Protein AF-A0A8J4EEI5-F1 (afdb_monomer_lite)

Radius of gyration: 14.38 Å; chains: 1; bounding box: 31×18×36 Å

InterPro domains:
  IPR005180 Domain of unknown function DUF302 [PF03625] (24-90)
  IPR005180 Domain of unknown function DUF302 [cd14797] (25-92)
  IPR035923 TT1751-like domain superfamily [G3DSA:3.30.310.70] (13-91)
  IPR035923 TT1751-like domain superfamily [SSF103247] (24-90)

Secondary structure (DSSP, 8-state):
-EEEEEE-S---S-B------S-HHHHHHHHHH-SGGGGG-S--EEEEE-STTEEEEEE--HHHHHHTTT-GGGHHHHHHHHHHHHHHHHTT--

pLDDT: mean 74.18, std 11.74, range [43.5, 87.12]

Foldseek 3Di:
DDKDKFFAPDQDAWDFDADQPPPVVLVVVLCVQPVVCVVVPDFTWTWGDDDVRMIMIDTDQLVVSVVVPPRCVCVVSSVVVNVSVVVVRVVRND

Organism: NCBI:txid65505

Structure (mmCIF, N/CA/C/O backbone):
data_AF-A0A8J4EEI5-F1
#
_entry.id   AF-A0A8J4EEI5-F1
#
loop_
_atom_site.group_PDB
_atom_site.id
_atom_site.type_symbol
_atom_site.label_atom_id
_atom_site.label_alt_id
_atom_site.label_comp_id
_atom_site.label_asym_id
_atom_site.label_entity_id
_atom_site.label_seq_id
_atom_site.pdbx_PDB_ins_code
_atom_site.Cartn_x
_atom_site.Cartn_y
_atom_site.Cartn_z
_atom_site.occupancy
_atom_site.B_iso_or_equiv
_atom_site.auth_seq_id
_atom_site.auth_comp_id
_atom_site.auth_asym_id
_atom_site.auth_atom_id
_atom_site.pdbx_PDB_model_num
ATOM 1 N N . MET A 1 1 ? 5.147 -6.982 0.902 1.00 60.53 1 MET A N 1
ATOM 2 C CA . MET A 1 1 ? 5.931 -6.011 0.096 1.00 60.53 1 MET A CA 1
ATOM 3 C C . MET A 1 1 ? 5.593 -6.248 -1.370 1.00 60.53 1 MET A C 1
ATOM 5 O O . MET A 1 1 ? 5.706 -7.389 -1.797 1.00 60.53 1 MET A O 1
ATOM 9 N N . ASN A 1 2 ? 5.135 -5.236 -2.114 1.00 70.62 2 ASN A N 1
ATOM 10 C CA . ASN A 1 2 ? 4.698 -5.389 -3.514 1.00 70.62 2 ASN A CA 1
ATOM 11 C C . ASN A 1 2 ? 5.732 -4.762 -4.466 1.00 70.62 2 ASN A C 1
ATOM 13 O O . ASN A 1 2 ? 6.269 -3.702 -4.145 1.00 70.62 2 ASN A O 1
ATOM 17 N N . SER A 1 3 ? 6.064 -5.399 -5.596 1.00 73.56 3 SER A N 1
ATOM 18 C CA . SER A 1 3 ? 7.117 -4.924 -6.519 1.00 73.56 3 SER A CA 1
ATOM 19 C C . SER A 1 3 ? 6.765 -5.172 -7.991 1.00 73.56 3 SER A C 1
ATOM 21 O O . SER A 1 3 ? 6.199 -6.214 -8.309 1.00 73.56 3 SER A O 1
ATOM 23 N N . VAL A 1 4 ? 7.097 -4.223 -8.872 1.00 77.69 4 VAL A N 1
ATOM 24 C CA . VAL A 1 4 ? 6.889 -4.306 -10.330 1.00 77.69 4 VAL A CA 1
ATOM 25 C C . VAL A 1 4 ? 8.019 -3.586 -11.076 1.00 77.69 4 VAL A C 1
ATOM 27 O O . VAL A 1 4 ? 8.523 -2.576 -10.588 1.00 77.69 4 VAL A O 1
ATOM 30 N N . ALA A 1 5 ? 8.426 -4.102 -12.236 1.00 76.31 5 ALA A N 1
ATOM 31 C CA . ALA A 1 5 ? 9.368 -3.433 -13.135 1.00 76.31 5 ALA A CA 1
ATOM 32 C C . ALA A 1 5 ? 8.609 -2.540 -14.135 1.00 76.31 5 ALA A C 1
ATOM 34 O O . ALA A 1 5 ? 7.560 -2.946 -14.632 1.00 76.31 5 ALA A O 1
ATOM 35 N N . HIS A 1 6 ? 9.122 -1.341 -14.417 1.00 74.81 6 HIS A N 1
ATOM 36 C CA . HIS A 1 6 ? 8.516 -0.349 -15.314 1.00 74.81 6 HIS A CA 1
ATOM 37 C C . HIS A 1 6 ? 9.603 0.366 -16.155 1.00 74.81 6 HIS A C 1
ATOM 39 O O . HIS A 1 6 ? 10.671 0.656 -15.610 1.00 74.81 6 HIS A O 1
ATOM 45 N N . PRO A 1 7 ? 9.358 0.703 -17.440 1.00 71.50 7 PRO A N 1
ATOM 46 C CA . PRO A 1 7 ? 10.304 1.451 -18.286 1.00 71.50 7 PRO A CA 1
ATOM 47 C C . PRO A 1 7 ? 10.617 2.861 -17.754 1.00 71.50 7 PRO A C 1
ATOM 49 O O . PRO A 1 7 ? 9.723 3.548 -17.268 1.00 71.50 7 PRO A O 1
ATOM 52 N N . CYS A 1 8 ? 11.856 3.341 -17.822 1.00 68.50 8 CYS A N 1
ATOM 53 C CA . CYS A 1 8 ? 12.240 4.568 -17.117 1.00 68.50 8 CYS A CA 1
ATOM 54 C C . CYS A 1 8 ? 13.341 5.353 -17.842 1.00 68.50 8 CYS A C 1
ATOM 56 O O . CYS A 1 8 ? 14.502 4.970 -17.784 1.00 68.50 8 CYS A O 1
ATOM 58 N N . ASP A 1 9 ? 13.003 6.505 -18.431 1.00 61.34 9 ASP A N 1
ATOM 59 C CA . ASP A 1 9 ? 13.968 7.376 -19.138 1.00 61.34 9 ASP A CA 1
ATOM 60 C C . ASP A 1 9 ? 14.930 8.143 -18.201 1.00 61.34 9 ASP A C 1
ATOM 62 O O . ASP A 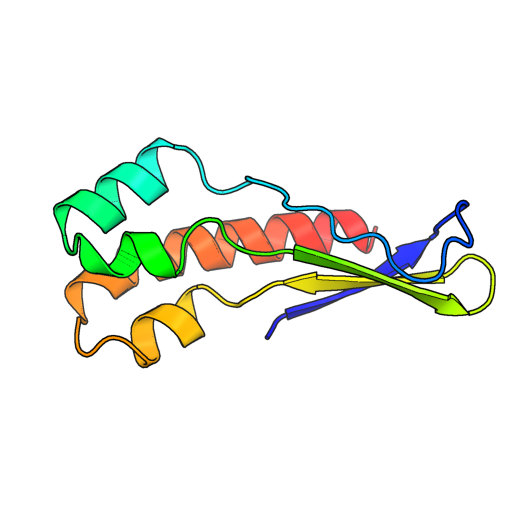1 9 ? 15.815 8.866 -18.662 1.00 61.34 9 ASP A O 1
ATOM 66 N N . ARG A 1 10 ? 14.762 8.051 -16.871 1.00 56.19 10 ARG A N 1
ATOM 67 C CA . ARG A 1 10 ? 15.611 8.760 -15.895 1.00 56.19 10 ARG A CA 1
ATOM 68 C C . ARG A 1 10 ? 16.487 7.794 -15.109 1.00 56.19 10 ARG A C 1
ATOM 70 O O . ARG A 1 10 ? 16.063 7.228 -14.106 1.00 56.19 10 ARG A O 1
ATOM 77 N N . ALA A 1 11 ? 17.744 7.707 -15.524 1.00 46.44 11 ALA A N 1
ATOM 78 C CA . ALA A 1 11 ? 18.829 7.002 -14.847 1.00 46.44 11 ALA A CA 1
ATOM 79 C C . ALA A 1 11 ? 19.339 7.724 -13.575 1.00 46.44 11 ALA A C 1
ATOM 81 O O . ALA A 1 11 ? 20.546 7.786 -13.343 1.00 46.44 11 ALA A O 1
ATOM 82 N N . GLU A 1 12 ? 18.459 8.297 -12.744 1.00 52.16 12 GLU A N 1
ATOM 83 C CA . GLU A 1 12 ? 18.887 8.776 -11.424 1.00 52.16 12 GLU A CA 1
ATOM 84 C C . GLU A 1 12 ? 18.829 7.618 -10.416 1.00 52.16 12 GLU A C 1
ATOM 86 O O . GLU A 1 12 ? 17.803 6.939 -10.315 1.00 52.16 12 GLU A O 1
ATOM 91 N N . PRO A 1 13 ? 19.913 7.356 -9.663 1.00 52.00 13 PRO A N 1
ATOM 92 C CA . PRO A 1 13 ? 20.100 6.086 -8.960 1.00 52.00 13 PRO A CA 1
ATOM 93 C C . PRO A 1 13 ? 19.074 5.834 -7.843 1.00 52.00 13 PRO A C 1
ATOM 95 O O . PRO A 1 13 ? 18.854 4.681 -7.477 1.00 52.00 13 PRO A O 1
ATOM 98 N N . PHE A 1 14 ? 18.396 6.875 -7.339 1.00 49.81 14 PHE A N 1
ATOM 99 C CA . PHE A 1 14 ? 17.340 6.755 -6.331 1.00 49.81 14 PHE A CA 1
ATOM 100 C C . PHE A 1 14 ? 16.292 7.863 -6.505 1.00 49.81 14 PHE A C 1
ATOM 102 O O . PHE A 1 14 ? 16.582 9.030 -6.261 1.00 49.81 14 PHE A O 1
ATOM 109 N N . SER A 1 15 ? 15.060 7.510 -6.879 1.00 46.97 15 SER A N 1
ATOM 110 C CA . SER A 1 15 ? 13.920 8.436 -6.912 1.00 46.97 15 SER A CA 1
ATOM 111 C C . SER A 1 15 ? 12.837 7.952 -5.946 1.00 46.97 15 SER A C 1
ATOM 113 O O . SER A 1 15 ? 11.967 7.152 -6.285 1.00 46.97 15 SER A O 1
ATOM 115 N N . VAL A 1 16 ? 12.865 8.428 -4.699 1.00 43.50 16 VAL A N 1
ATOM 116 C CA . VAL A 1 16 ? 11.781 8.142 -3.747 1.00 43.50 16 VAL A CA 1
ATOM 117 C C . VAL A 1 16 ? 10.585 9.022 -4.102 1.00 43.50 16 VAL A C 1
ATOM 119 O O . VAL A 1 16 ? 10.595 10.226 -3.862 1.00 43.50 16 VAL A O 1
ATOM 122 N N . ALA A 1 17 ? 9.552 8.420 -4.686 1.00 47.97 17 ALA A N 1
ATOM 123 C CA . ALA A 1 17 ? 8.298 9.093 -4.983 1.00 47.97 17 ALA A CA 1
ATOM 124 C C . ALA A 1 17 ? 7.231 8.640 -3.984 1.00 47.97 17 ALA A C 1
ATOM 126 O O . ALA A 1 17 ? 6.689 7.543 -4.095 1.00 47.97 17 ALA A O 1
ATOM 127 N N . VAL A 1 18 ? 6.886 9.498 -3.025 1.00 44.81 18 VAL A N 1
ATOM 128 C CA . VAL A 1 18 ? 5.718 9.269 -2.169 1.00 44.81 18 VAL A CA 1
ATOM 129 C C . VAL A 1 18 ? 4.468 9.523 -3.007 1.00 44.81 18 VAL A C 1
ATOM 131 O O . VAL A 1 18 ? 4.051 10.662 -3.209 1.00 44.81 18 VAL A O 1
ATOM 134 N N . VAL A 1 19 ? 3.892 8.454 -3.553 1.00 48.53 19 VAL A N 1
ATOM 135 C CA . VAL A 1 19 ? 2.639 8.537 -4.301 1.00 48.53 19 VAL A CA 1
ATOM 136 C C . VAL A 1 19 ? 1.501 8.377 -3.310 1.00 48.53 19 VAL A C 1
ATOM 138 O O . VAL A 1 19 ? 1.148 7.261 -2.929 1.00 48.53 19 VAL A O 1
ATOM 141 N N . ASP A 1 20 ? 0.891 9.490 -2.912 1.00 48.84 20 ASP A N 1
ATOM 142 C CA . ASP A 1 20 ? -0.322 9.443 -2.105 1.00 48.84 20 ASP A CA 1
ATOM 143 C C . ASP A 1 20 ? -1.511 9.018 -2.985 1.00 48.84 20 ASP A C 1
ATOM 145 O O . ASP A 1 20 ? -2.309 9.817 -3.474 1.00 48.84 20 ASP A O 1
ATOM 149 N N . ARG A 1 21 ? -1.582 7.718 -3.294 1.00 51.06 21 ARG A N 1
ATOM 150 C CA . ARG A 1 21 ? -2.750 7.102 -3.946 1.00 51.06 21 ARG A CA 1
ATOM 151 C C . ARG A 1 21 ? -3.732 6.512 -2.941 1.00 51.06 21 ARG A C 1
ATOM 153 O O . ARG A 1 21 ? -4.716 5.879 -3.340 1.00 51.06 21 ARG A O 1
ATOM 160 N N . VAL A 1 22 ? -3.518 6.755 -1.650 1.00 53.31 22 VAL A N 1
ATOM 161 C CA . VAL A 1 22 ? -4.545 6.545 -0.639 1.00 53.31 22 VAL A CA 1
ATOM 162 C C 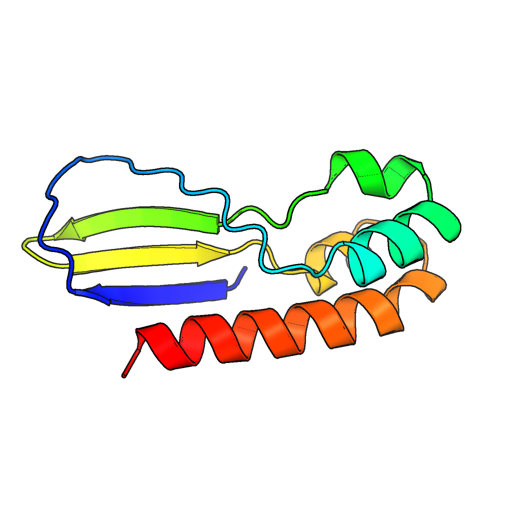. VAL A 1 22 ? -5.409 7.800 -0.640 1.00 53.31 22 VAL A C 1
ATOM 164 O O . VAL A 1 22 ? -4.954 8.897 -0.355 1.00 53.31 22 VAL A O 1
ATOM 167 N N . ARG A 1 23 ? -6.689 7.670 -1.007 1.00 61.44 23 ARG A N 1
ATOM 168 C CA . ARG A 1 23 ? -7.631 8.795 -0.874 1.00 61.44 23 ARG A CA 1
ATOM 169 C C . ARG A 1 23 ? -7.547 9.315 0.559 1.00 61.44 23 ARG A C 1
ATOM 171 O O . ARG A 1 23 ? -7.638 8.505 1.477 1.00 61.44 23 ARG A O 1
ATOM 178 N N . ALA A 1 24 ? -7.516 10.633 0.747 1.00 69.00 24 ALA A N 1
ATOM 179 C CA . ALA A 1 24 ? -7.599 11.266 2.067 1.00 69.00 24 ALA A CA 1
ATOM 180 C C . ALA A 1 24 ? -8.706 10.657 2.959 1.00 69.00 24 ALA A C 1
ATOM 182 O O . ALA A 1 24 ? -8.535 10.526 4.164 1.00 69.00 24 ALA A O 1
ATOM 183 N N . ALA A 1 25 ? -9.806 10.183 2.359 1.00 73.81 25 ALA A N 1
ATOM 184 C CA . ALA A 1 25 ? -10.877 9.459 3.046 1.00 73.81 25 ALA A CA 1
ATOM 185 C C . ALA A 1 25 ? -10.443 8.135 3.718 1.00 73.81 25 ALA A C 1
ATOM 187 O O . ALA A 1 25 ? -10.945 7.808 4.788 1.00 73.81 25 ALA A O 1
ATOM 188 N N . LEU A 1 26 ? -9.533 7.361 3.117 1.00 75.81 26 LEU A N 1
ATOM 189 C CA . LEU A 1 26 ? -9.003 6.122 3.703 1.00 75.81 26 LEU A CA 1
ATOM 190 C C . LEU A 1 26 ? -8.038 6.418 4.853 1.00 75.81 26 LEU A C 1
ATOM 192 O O . LEU A 1 26 ? -8.166 5.810 5.911 1.00 75.81 26 LEU A O 1
ATOM 196 N N . ALA A 1 27 ? -7.142 7.393 4.674 1.00 79.06 27 ALA A N 1
ATOM 197 C CA . ALA A 1 27 ? -6.263 7.873 5.739 1.00 79.06 27 ALA A CA 1
ATOM 198 C C . ALA A 1 27 ? -7.077 8.409 6.929 1.00 79.06 27 ALA A C 1
ATOM 200 O O . ALA A 1 27 ? -6.836 8.032 8.070 1.00 79.06 27 ALA A O 1
ATOM 201 N N . HIS A 1 28 ? -8.112 9.208 6.660 1.00 81.94 28 HIS A N 1
ATOM 202 C CA . HIS A 1 28 ? -9.013 9.731 7.685 1.00 81.94 28 HIS A CA 1
ATOM 203 C C . HIS A 1 28 ? -9.767 8.621 8.434 1.00 81.94 28 HIS A C 1
ATOM 205 O O . HIS A 1 28 ? -9.864 8.659 9.660 1.00 81.94 28 HIS A O 1
ATOM 211 N N . ARG A 1 29 ? -10.261 7.598 7.721 1.00 83.62 29 ARG A N 1
ATOM 212 C CA . ARG A 1 29 ? -10.897 6.423 8.341 1.00 83.62 29 ARG A CA 1
ATOM 213 C C . ARG A 1 29 ? -9.921 5.652 9.228 1.00 83.62 29 ARG A C 1
ATOM 215 O O . ARG A 1 29 ? -10.290 5.309 10.344 1.00 83.62 29 ARG A O 1
ATOM 222 N N . ALA A 1 30 ? -8.691 5.422 8.765 1.00 83.06 30 ALA A N 1
ATOM 223 C CA . ALA A 1 30 ? -7.657 4.754 9.554 1.00 83.06 30 ALA A CA 1
ATOM 224 C C . ALA A 1 30 ? -7.329 5.545 10.831 1.00 83.06 30 ALA A C 1
ATOM 226 O O . ALA A 1 30 ? -7.388 4.984 11.917 1.00 83.06 30 ALA A O 1
ATOM 227 N N . LEU A 1 31 ? -7.104 6.858 10.710 1.00 84.94 31 LEU A N 1
ATOM 228 C CA . LEU A 1 31 ? -6.810 7.760 11.833 1.00 84.94 31 LEU A CA 1
ATOM 229 C C . LEU A 1 31 ? -7.954 7.870 12.851 1.00 84.94 31 LEU A C 1
ATOM 231 O O . LEU A 1 31 ? -7.717 8.178 14.018 1.00 84.94 31 LEU A O 1
ATOM 235 N N . THR A 1 32 ? -9.194 7.644 12.412 1.00 87.12 32 THR A N 1
ATOM 236 C CA . THR A 1 32 ? -10.371 7.614 13.295 1.00 87.12 32 THR A CA 1
ATOM 237 C C . THR A 1 32 ? -10.408 6.337 14.136 1.00 87.12 32 THR A C 1
ATOM 239 O O . THR A 1 32 ? -10.868 6.366 15.273 1.00 87.12 32 THR A O 1
ATOM 242 N N . ILE A 1 33 ? -9.921 5.223 13.585 1.00 85.56 33 ILE A N 1
ATOM 243 C CA . ILE A 1 33 ? -9.857 3.922 14.262 1.00 85.56 33 ILE A CA 1
ATOM 244 C C . ILE A 1 33 ? -8.644 3.868 15.199 1.00 85.56 33 ILE A C 1
ATOM 246 O O . ILE A 1 33 ? -8.753 3.446 16.353 1.00 85.56 33 ILE A O 1
ATOM 250 N N . ASP A 1 34 ? -7.490 4.307 14.707 1.00 82.75 34 ASP A N 1
ATOM 251 C CA . ASP A 1 34 ? -6.237 4.329 15.442 1.00 82.75 34 ASP A CA 1
ATOM 252 C C . ASP A 1 34 ? -5.410 5.548 15.028 1.00 82.75 34 ASP A C 1
ATOM 254 O O . ASP A 1 34 ? -5.038 5.695 13.867 1.00 82.75 34 ASP A O 1
ATOM 258 N N . ARG A 1 35 ? -5.105 6.435 15.977 1.00 84.06 35 ARG A N 1
ATOM 259 C CA . ARG A 1 35 ? -4.296 7.625 15.688 1.00 84.06 35 ARG A CA 1
ATOM 260 C C . ARG A 1 35 ? -2.820 7.298 15.490 1.00 84.06 35 ARG A C 1
ATOM 262 O O . ARG A 1 35 ? -2.156 8.017 14.746 1.00 84.06 35 ARG A O 1
ATOM 269 N N . GLU A 1 36 ? -2.314 6.225 16.096 1.00 82.94 36 GLU A N 1
ATOM 270 C CA . GLU A 1 36 ? -0.910 5.822 15.962 1.00 82.94 36 GLU A CA 1
ATOM 271 C C . GLU A 1 36 ? -0.606 5.293 14.555 1.00 82.94 36 GLU A C 1
ATOM 273 O O . GLU A 1 36 ? 0.525 5.420 14.083 1.00 82.94 36 GLU A O 1
ATOM 278 N N . ILE A 1 37 ? -1.627 4.832 13.814 1.00 79.56 37 ILE A N 1
ATOM 279 C CA . ILE A 1 37 ? -1.481 4.440 12.402 1.00 79.56 37 ILE A CA 1
ATOM 280 C C . ILE A 1 37 ? -0.993 5.595 11.518 1.00 79.56 37 ILE A C 1
ATOM 282 O O . ILE A 1 37 ? -0.442 5.357 10.444 1.00 79.56 37 ILE A O 1
ATOM 286 N N . GLY A 1 38 ? -1.151 6.845 11.973 1.00 78.50 38 GLY A N 1
ATOM 287 C CA . GLY A 1 38 ? -0.627 8.032 11.304 1.00 78.50 38 GLY A CA 1
ATOM 288 C C . GLY A 1 38 ? 0.888 8.006 11.107 1.00 78.50 38 GLY A C 1
ATOM 289 O O . GLY A 1 38 ? 1.369 8.598 10.150 1.00 78.50 38 GLY A O 1
ATOM 290 N N . LEU A 1 39 ? 1.628 7.271 11.94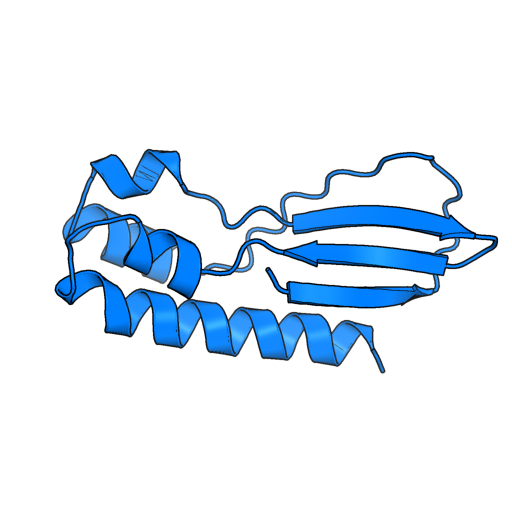4 1.00 77.81 39 LEU A N 1
ATOM 291 C CA . LEU A 1 39 ? 3.077 7.085 11.803 1.00 77.81 39 LEU A CA 1
ATOM 292 C C . LEU A 1 39 ? 3.456 6.210 10.604 1.00 77.81 39 LEU A C 1
ATOM 294 O O . LEU A 1 39 ? 4.584 6.269 10.123 1.00 77.81 39 LEU A O 1
ATOM 298 N N . LEU A 1 40 ? 2.521 5.383 10.139 1.00 76.12 40 LEU A N 1
ATOM 299 C CA . LEU A 1 40 ? 2.708 4.495 8.998 1.00 76.12 40 LEU A CA 1
ATOM 300 C C . LEU A 1 40 ? 2.120 5.092 7.705 1.00 76.12 40 LEU A C 1
ATOM 302 O O . LEU A 1 40 ? 2.221 4.486 6.641 1.00 76.12 40 LEU A O 1
ATOM 306 N N . LEU A 1 41 ? 1.507 6.277 7.778 1.00 75.19 41 LEU A N 1
ATOM 307 C CA . LEU A 1 41 ? 0.999 7.017 6.627 1.00 75.19 41 LEU A CA 1
ATOM 308 C C . LEU A 1 41 ? 2.023 8.071 6.169 1.00 75.19 41 LEU A C 1
ATOM 310 O O . LEU A 1 41 ? 2.695 8.670 7.007 1.00 75.19 41 LEU A O 1
ATOM 314 N N . PRO A 1 42 ? 2.110 8.367 4.859 1.00 75.38 42 PRO A N 1
ATOM 315 C CA . PRO A 1 42 ? 1.354 7.777 3.746 1.00 75.38 42 PRO A CA 1
ATOM 316 C C . PRO A 1 42 ? 1.879 6.390 3.323 1.00 75.38 42 PRO A C 1
ATOM 318 O O . PRO A 1 42 ? 2.935 5.942 3.765 1.00 75.38 42 PRO A O 1
ATOM 321 N N . CYS A 1 43 ? 1.155 5.695 2.434 1.00 72.38 43 CYS A N 1
ATOM 322 C CA . CYS A 1 43 ? 1.677 4.473 1.812 1.00 72.38 43 CYS A CA 1
ATOM 323 C C . CYS A 1 43 ? 2.922 4.802 0.979 1.00 72.38 43 CYS A C 1
ATOM 325 O O . CYS A 1 43 ? 2.822 5.355 -0.116 1.00 72.38 43 CYS A O 1
ATOM 327 N N . ASN A 1 44 ? 4.092 4.439 1.498 1.00 75.94 44 ASN A N 1
ATOM 328 C CA . ASN A 1 44 ? 5.362 4.712 0.841 1.00 75.94 44 ASN A CA 1
ATOM 329 C C . ASN A 1 44 ? 5.525 3.869 -0.432 1.00 75.94 44 ASN A C 1
ATOM 331 O O . ASN A 1 44 ? 5.336 2.647 -0.422 1.00 75.94 44 ASN A O 1
ATOM 335 N N . VAL A 1 45 ? 5.920 4.540 -1.516 1.00 76.56 45 VAL A N 1
ATOM 336 C CA . VAL A 1 45 ? 6.330 3.935 -2.785 1.00 76.56 45 VAL A CA 1
ATOM 337 C C . VAL A 1 45 ? 7.771 4.364 -3.059 1.00 76.56 45 VAL A C 1
ATOM 339 O O . VAL A 1 45 ? 8.158 5.504 -2.820 1.00 76.56 45 VAL A O 1
ATOM 342 N N . VAL A 1 46 ? 8.594 3.431 -3.514 1.00 80.12 46 VAL A N 1
ATOM 343 C CA . VAL A 1 46 ? 10.004 3.645 -3.837 1.00 80.12 46 VAL A CA 1
ATOM 344 C C . VAL A 1 46 ? 10.206 3.262 -5.290 1.00 80.12 46 VAL A C 1
ATOM 346 O O . VAL A 1 46 ? 9.806 2.172 -5.694 1.00 80.12 46 VAL A O 1
ATOM 349 N N . VAL A 1 47 ? 10.832 4.143 -6.066 1.00 80.44 47 VAL A N 1
ATOM 350 C CA . VAL A 1 47 ? 11.217 3.867 -7.449 1.00 80.44 47 VAL A CA 1
ATOM 351 C C . VAL A 1 47 ? 12.737 3.948 -7.536 1.00 80.44 47 VAL A C 1
ATOM 353 O O . VAL A 1 47 ? 13.350 4.935 -7.131 1.00 80.44 47 VAL A O 1
ATOM 356 N N . ARG A 1 48 ? 13.379 2.891 -8.023 1.00 78.00 48 ARG A N 1
ATOM 357 C CA . ARG A 1 48 ? 14.830 2.890 -8.247 1.00 78.00 48 ARG A CA 1
ATOM 358 C C . ARG A 1 48 ? 15.159 2.339 -9.617 1.00 78.00 48 ARG A C 1
ATOM 360 O O . ARG A 1 48 ? 14.414 1.501 -10.109 1.00 78.00 48 ARG A O 1
ATOM 367 N N . ALA A 1 49 ? 16.281 2.754 -10.187 1.00 79.38 49 ALA A N 1
ATOM 368 C CA . ALA A 1 49 ? 16.805 2.118 -11.387 1.00 79.38 49 ALA A CA 1
ATOM 369 C C . ALA A 1 49 ? 17.219 0.659 -11.096 1.00 79.38 49 ALA A C 1
ATOM 371 O O . ALA A 1 49 ? 17.749 0.362 -10.022 1.00 79.38 49 ALA A O 1
ATOM 372 N N . ASP A 1 50 ? 16.971 -0.234 -12.052 1.00 81.75 50 ASP A N 1
ATOM 373 C CA . ASP A 1 50 ? 17.339 -1.657 -12.039 1.00 81.75 50 ASP A CA 1
ATOM 374 C C . ASP A 1 50 ? 17.882 -2.081 -13.417 1.00 81.75 50 ASP A C 1
ATOM 376 O O . ASP A 1 50 ? 17.422 -3.031 -14.044 1.00 81.75 50 ASP A O 1
ATOM 380 N N . GLY A 1 51 ? 18.842 -1.302 -13.923 1.00 73.69 51 GLY A N 1
ATOM 381 C CA . GLY A 1 51 ? 19.445 -1.469 -15.247 1.00 73.69 51 GLY A CA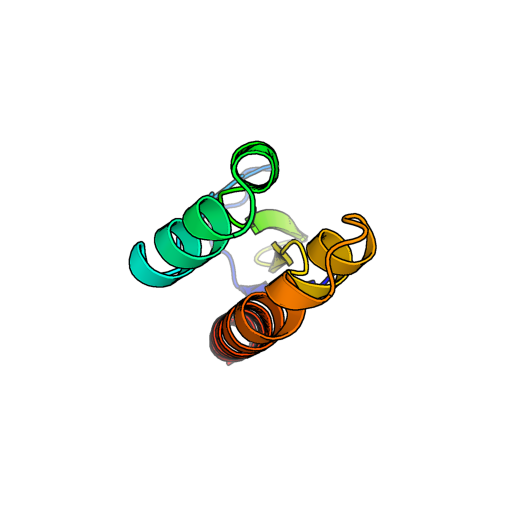 1
ATOM 382 C C . GLY A 1 51 ? 19.146 -0.307 -16.202 1.00 73.69 51 GLY A C 1
ATOM 383 O O . GLY A 1 51 ? 18.491 0.662 -15.811 1.00 73.69 51 GLY A O 1
ATOM 384 N N . PRO A 1 52 ? 19.655 -0.370 -17.446 1.00 73.69 52 PRO A N 1
ATOM 385 C CA . PRO A 1 52 ? 19.354 0.618 -18.477 1.00 73.69 52 PRO A CA 1
ATOM 386 C C . PRO A 1 52 ? 17.852 0.613 -18.762 1.00 73.69 52 PRO A C 1
ATOM 388 O O . PRO A 1 52 ? 17.286 -0.443 -19.031 1.00 73.69 52 PRO A O 1
ATOM 391 N N . ASP A 1 53 ? 17.221 1.779 -18.665 1.00 77.38 53 ASP A N 1
ATOM 392 C CA . ASP A 1 53 ? 15.807 2.005 -18.982 1.00 77.38 53 ASP A CA 1
ATOM 393 C C . ASP A 1 53 ? 14.794 1.197 -18.145 1.00 77.38 53 ASP A C 1
ATOM 395 O O . ASP A 1 53 ? 13.604 1.173 -18.460 1.00 77.38 53 ASP A O 1
ATOM 399 N N . VAL A 1 54 ? 15.228 0.569 -17.045 1.00 79.25 54 VAL A N 1
ATOM 400 C CA . VAL A 1 54 ? 14.367 -0.204 -16.137 1.00 79.25 54 VAL A CA 1
ATOM 401 C C . VAL A 1 54 ? 14.339 0.456 -14.765 1.00 79.25 54 VAL A C 1
ATOM 403 O O . VAL A 1 54 ? 15.376 0.696 -14.152 1.00 79.25 54 VAL A O 1
ATOM 406 N N . CYS A 1 55 ? 13.138 0.701 -14.249 1.00 82.00 55 CYS A N 1
ATOM 407 C CA . CYS A 1 55 ? 12.902 1.090 -12.866 1.00 82.00 55 CYS A CA 1
ATOM 408 C C . CYS A 1 55 ? 12.147 -0.020 -12.125 1.00 82.00 55 CYS A C 1
ATOM 410 O O . CYS A 1 55 ? 11.109 -0.502 -12.578 1.00 82.00 55 CYS A O 1
ATOM 412 N N . LEU A 1 56 ? 12.626 -0.386 -10.939 1.00 83.44 56 LEU A N 1
ATOM 413 C CA . LEU A 1 56 ? 11.872 -1.175 -9.980 1.00 83.44 56 LEU A CA 1
ATOM 414 C C . LEU A 1 56 ? 11.019 -0.247 -9.112 1.00 83.44 56 LEU A C 1
ATOM 416 O O . LEU A 1 56 ? 11.537 0.601 -8.382 1.00 83.44 56 LEU A O 1
ATOM 420 N N . VAL A 1 57 ? 9.708 -0.458 -9.151 1.00 83.06 57 VAL A N 1
ATOM 421 C CA . VAL A 1 57 ? 8.723 0.205 -8.299 1.00 83.06 57 VAL A CA 1
ATOM 422 C C . VAL A 1 57 ? 8.351 -0.742 -7.167 1.00 83.06 57 VAL A C 1
ATOM 424 O O . VAL A 1 57 ? 7.892 -1.860 -7.400 1.00 83.06 57 VAL A O 1
ATOM 427 N N . GLN A 1 58 ? 8.523 -0.297 -5.929 1.00 82.56 58 GLN A N 1
ATOM 428 C CA . GLN A 1 58 ? 8.181 -1.052 -4.731 1.00 82.56 58 GLN A CA 1
ATOM 429 C C . GLN A 1 58 ? 7.224 -0.262 -3.857 1.00 82.56 58 GLN A C 1
ATOM 431 O O . GLN A 1 58 ? 7.374 0.943 -3.697 1.00 82.56 58 GLN A O 1
ATOM 436 N N . ALA A 1 59 ? 6.261 -0.945 -3.254 1.00 82.12 59 ALA A N 1
ATOM 437 C CA . ALA A 1 59 ? 5.304 -0.321 -2.358 1.00 82.12 59 ALA A CA 1
ATOM 438 C C . ALA A 1 59 ? 5.128 -1.130 -1.077 1.00 82.12 59 ALA A C 1
ATOM 440 O O . ALA A 1 59 ? 5.105 -2.372 -1.094 1.00 82.12 59 ALA A O 1
ATOM 441 N N . LEU A 1 60 ? 4.975 -0.404 0.030 1.00 80.62 60 LEU A N 1
ATOM 442 C CA . LEU A 1 60 ? 4.611 -0.993 1.310 1.00 80.62 60 LEU A CA 1
ATOM 443 C C . LEU A 1 60 ? 3.197 -1.578 1.216 1.00 80.62 60 LEU A C 1
ATOM 445 O O . LEU A 1 60 ? 2.291 -0.948 0.672 1.00 80.62 60 LEU A O 1
ATOM 449 N N . ASP A 1 61 ? 3.022 -2.801 1.714 1.00 81.62 61 ASP A N 1
ATOM 450 C CA . ASP A 1 61 ? 1.723 -3.465 1.696 1.00 81.62 61 ASP A CA 1
ATOM 451 C C . ASP A 1 61 ? 0.883 -3.018 2.904 1.00 81.62 61 ASP A C 1
ATOM 453 O O . ASP A 1 61 ? 1.309 -3.250 4.040 1.00 81.62 61 ASP A O 1
ATOM 457 N N . PRO A 1 62 ? -0.309 -2.425 2.692 1.00 78.75 62 PRO A N 1
ATOM 458 C CA . PRO A 1 62 ? -1.209 -2.047 3.777 1.00 78.75 62 PRO A CA 1
ATOM 459 C C . PRO A 1 62 ? -1.598 -3.212 4.693 1.00 78.75 62 PRO A C 1
ATOM 461 O O . PRO A 1 62 ? -1.856 -2.988 5.871 1.00 78.75 62 PRO A O 1
ATOM 464 N N . GLN A 1 63 ? -1.623 -4.449 4.183 1.00 81.56 63 GLN A N 1
ATOM 465 C CA . GLN A 1 63 ? -1.900 -5.631 5.006 1.00 81.56 63 GLN A CA 1
ATOM 466 C C . GLN A 1 63 ? -0.771 -5.898 5.992 1.00 81.56 63 GLN A C 1
ATOM 468 O O . GLN A 1 63 ? -1.033 -6.073 7.172 1.00 81.56 63 GLN A O 1
ATOM 473 N N . THR A 1 64 ? 0.483 -5.824 5.543 1.00 81.44 64 THR A N 1
ATOM 474 C CA . THR A 1 64 ? 1.649 -5.996 6.422 1.00 81.44 64 THR A CA 1
ATOM 475 C C . THR A 1 64 ? 1.691 -4.928 7.518 1.00 81.44 64 THR A C 1
ATOM 477 O O . THR A 1 64 ? 2.108 -5.204 8.638 1.00 81.44 64 THR A O 1
ATOM 480 N N . MET A 1 65 ? 1.228 -3.709 7.224 1.00 75.06 65 MET A N 1
ATOM 481 C CA . MET A 1 65 ? 1.124 -2.637 8.222 1.00 75.06 65 MET A CA 1
ATOM 482 C C . MET A 1 65 ? 0.056 -2.935 9.277 1.00 75.06 65 MET A C 1
ATOM 484 O O . MET A 1 65 ? 0.281 -2.667 10.451 1.00 75.06 65 MET A O 1
ATOM 488 N N . VAL A 1 66 ? -1.090 -3.490 8.871 1.00 77.19 66 VAL A N 1
ATOM 489 C CA . VAL A 1 66 ? -2.162 -3.873 9.800 1.00 77.19 66 VAL A CA 1
ATOM 490 C C . VAL A 1 66 ? -1.843 -5.157 10.549 1.00 77.19 66 VAL A C 1
ATOM 492 O O . VAL A 1 66 ? -2.221 -5.270 11.695 1.00 77.19 66 VAL A O 1
ATOM 495 N N . GLU A 1 67 ? -1.114 -6.109 9.978 1.00 79.19 67 GLU A N 1
ATOM 496 C CA . GLU A 1 67 ? -0.635 -7.283 10.723 1.00 79.19 67 GLU A CA 1
ATOM 497 C C . GLU A 1 67 ? 0.344 -6.892 11.840 1.00 79.19 67 GLU A C 1
ATOM 499 O O . GLU A 1 67 ? 0.407 -7.555 12.874 1.00 79.19 67 GLU A O 1
ATOM 504 N N . ALA A 1 68 ? 1.087 -5.796 11.650 1.00 74.31 68 ALA A N 1
ATOM 505 C CA . ALA A 1 68 ? 1.971 -5.236 1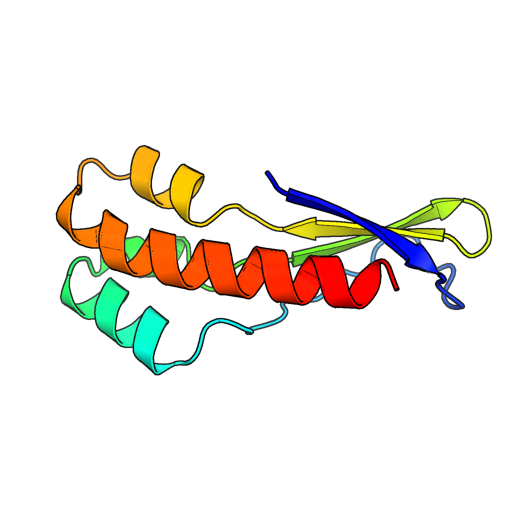2.666 1.00 74.31 68 ALA A CA 1
ATOM 506 C C . ALA A 1 68 ? 1.219 -4.470 13.770 1.00 74.31 68 ALA A C 1
ATOM 508 O O . ALA A 1 68 ? 1.765 -4.285 14.859 1.00 74.31 68 ALA A O 1
ATOM 509 N N . THR A 1 69 ? -0.021 -4.034 13.523 1.00 69.19 69 THR A N 1
ATOM 510 C CA . THR A 1 69 ? -0.880 -3.413 14.536 1.00 69.19 69 THR A CA 1
ATOM 511 C C . THR A 1 69 ? -1.859 -4.461 15.062 1.00 69.19 69 THR A C 1
ATOM 513 O O . THR A 1 69 ? -2.478 -5.199 14.314 1.00 69.19 69 THR A O 1
ATOM 516 N N . VAL A 1 70 ? -2.035 -4.607 16.376 1.00 71.06 70 VAL A N 1
ATOM 517 C CA . VAL A 1 70 ? -2.877 -5.687 16.957 1.00 71.06 70 VAL A CA 1
ATOM 518 C C . VAL A 1 70 ? -4.392 -5.405 16.780 1.00 71.06 70 VAL A C 1
ATOM 520 O O . VAL A 1 70 ? -5.212 -5.688 17.651 1.00 71.06 70 VAL A O 1
ATOM 523 N N . ARG A 1 71 ? -4.773 -4.767 15.667 1.00 74.88 71 ARG A N 1
ATOM 524 C CA . ARG A 1 71 ? -6.014 -4.027 15.422 1.00 74.88 71 ARG A CA 1
ATOM 525 C C . ARG A 1 71 ? -6.722 -4.5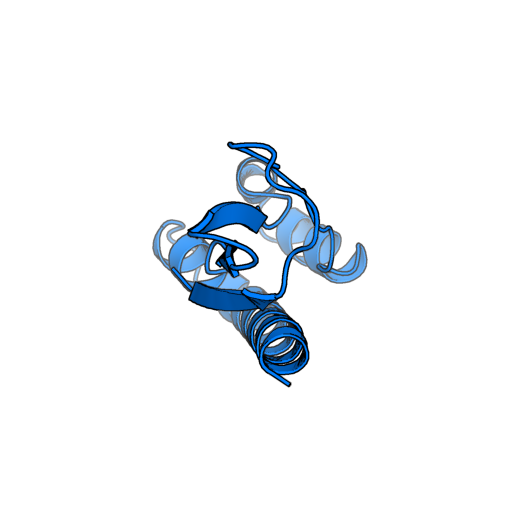64 14.181 1.00 74.88 71 ARG A C 1
ATOM 527 O O . ARG A 1 71 ? -6.584 -4.066 13.065 1.00 74.88 71 ARG A O 1
ATOM 534 N N . SER A 1 72 ? -7.514 -5.612 14.392 1.00 80.25 72 SER A N 1
ATOM 535 C CA . SER A 1 72 ? -8.285 -6.288 13.339 1.00 80.25 72 SER A CA 1
ATOM 536 C C . SER A 1 72 ? -9.371 -5.408 12.701 1.00 80.25 72 SER A C 1
ATOM 538 O O . SER A 1 72 ? -9.794 -5.668 11.575 1.00 80.25 72 SER A O 1
ATOM 540 N N . ASP A 1 73 ? -9.784 -4.336 13.375 1.00 85.25 73 ASP A N 1
ATOM 541 C CA . ASP A 1 73 ? -10.720 -3.316 12.896 1.00 85.25 73 ASP A CA 1
ATOM 542 C C . ASP A 1 73 ? -10.164 -2.464 11.743 1.00 85.25 73 ASP A C 1
ATOM 544 O O . ASP A 1 73 ? -10.936 -1.897 10.966 1.00 85.25 73 ASP A O 1
ATOM 548 N N . LEU A 1 74 ? -8.840 -2.434 11.557 1.00 84.62 74 LEU A N 1
ATOM 549 C CA . LEU A 1 74 ? -8.195 -1.781 10.414 1.00 84.62 74 LEU A CA 1
ATOM 550 C C . LEU A 1 74 ? -8.182 -2.644 9.144 1.00 84.62 74 LEU A C 1
ATOM 552 O O . LEU A 1 74 ? -7.956 -2.122 8.048 1.00 84.62 74 LEU A O 1
ATOM 556 N N . LYS A 1 75 ? -8.474 -3.946 9.251 1.00 86.06 75 LYS A N 1
ATOM 557 C CA . LYS A 1 75 ? -8.402 -4.888 8.127 1.00 86.06 75 LYS A CA 1
ATOM 558 C C . LYS A 1 75 ? -9.241 -4.468 6.906 1.00 86.06 75 LYS A C 1
ATOM 560 O O . LYS A 1 75 ? -8.702 -4.497 5.800 1.00 86.06 75 LYS A O 1
ATOM 565 N N . PRO A 1 76 ? -10.496 -3.990 7.040 1.00 87.06 76 PRO A N 1
ATOM 566 C CA . PRO A 1 76 ? -11.278 -3.542 5.884 1.00 87.06 76 PRO A CA 1
ATOM 567 C C . PRO A 1 76 ? -10.656 -2.339 5.160 1.00 87.06 76 PRO A C 1
ATOM 569 O O . PRO A 1 76 ? -10.766 -2.216 3.940 1.00 87.06 76 PRO A O 1
ATOM 572 N N . VAL A 1 77 ? -9.994 -1.443 5.904 1.00 84.81 77 VAL A N 1
ATOM 573 C CA . VAL A 1 77 ? -9.301 -0.275 5.339 1.00 84.81 77 VAL A CA 1
ATOM 574 C C . VAL A 1 77 ? -8.052 -0.726 4.580 1.00 84.81 77 VAL A C 1
ATOM 576 O O . VAL A 1 77 ? -7.823 -0.274 3.455 1.00 84.81 77 VAL A O 1
ATOM 579 N N . ALA A 1 78 ? -7.287 -1.661 5.146 1.00 84.38 78 ALA A N 1
ATOM 580 C CA . ALA A 1 78 ? -6.127 -2.246 4.483 1.00 84.38 78 ALA A CA 1
ATOM 581 C C . ALA A 1 78 ? -6.497 -3.096 3.258 1.00 84.38 78 ALA A C 1
ATOM 583 O O . ALA A 1 78 ? -5.759 -3.090 2.273 1.00 84.38 78 ALA A O 1
ATOM 584 N N . ASP A 1 79 ? -7.629 -3.806 3.270 1.00 87.00 79 ASP A N 1
ATOM 585 C CA . ASP A 1 79 ? -8.099 -4.615 2.134 1.00 87.00 79 ASP A CA 1
ATOM 586 C C . ASP A 1 79 ? -8.411 -3.706 0.930 1.00 87.00 79 ASP A C 1
ATOM 588 O O . ASP A 1 79 ? -7.999 -3.968 -0.211 1.00 87.00 79 ASP A O 1
ATOM 592 N N . GLU A 1 80 ? -9.085 -2.582 1.197 1.00 85.12 80 GLU A N 1
ATOM 593 C CA . GLU A 1 80 ? -9.399 -1.568 0.193 1.00 85.12 80 GLU A CA 1
ATOM 594 C C . GLU A 1 80 ? -8.126 -0.885 -0.334 1.00 85.12 80 GLU A C 1
ATOM 596 O O . GLU A 1 80 ? -7.944 -0.759 -1.552 1.00 85.12 80 GLU A O 1
ATOM 601 N N . ALA A 1 81 ? -7.223 -0.477 0.563 1.00 82.50 81 ALA A N 1
ATOM 602 C CA . ALA A 1 81 ? -5.951 0.141 0.198 1.00 82.50 81 ALA A CA 1
ATOM 603 C C . ALA A 1 81 ? -5.075 -0.810 -0.638 1.00 82.50 81 ALA A C 1
ATOM 605 O O . ALA A 1 81 ? -4.583 -0.420 -1.698 1.00 82.50 81 ALA A O 1
ATOM 606 N N . GLY A 1 82 ? -4.950 -2.075 -0.228 1.00 83.81 82 GLY A N 1
ATOM 607 C CA . GLY A 1 82 ? -4.169 -3.092 -0.933 1.00 83.81 82 GLY A CA 1
ATOM 608 C C . GLY A 1 82 ? -4.713 -3.394 -2.331 1.00 83.81 82 GLY A C 1
ATOM 609 O O . GLY A 1 82 ? -3.948 -3.497 -3.289 1.00 83.81 82 GLY A O 1
ATOM 610 N N . THR A 1 83 ? -6.038 -3.460 -2.492 1.00 85.88 83 THR A N 1
ATOM 611 C CA . THR A 1 83 ? -6.670 -3.660 -3.809 1.00 85.88 83 THR A CA 1
ATOM 612 C C . THR A 1 83 ? -6.365 -2.506 -4.764 1.00 85.88 83 THR A C 1
ATOM 614 O O . THR A 1 83 ? -6.005 -2.726 -5.923 1.00 85.88 83 THR A O 1
ATOM 617 N N . ARG A 1 84 ? -6.459 -1.264 -4.277 1.00 80.88 84 ARG A N 1
ATOM 618 C CA . ARG A 1 84 ? -6.133 -0.066 -5.064 1.00 80.88 84 ARG A CA 1
ATOM 619 C C . ARG A 1 84 ? -4.650 -0.013 -5.421 1.00 80.88 84 ARG A C 1
ATOM 621 O O . ARG A 1 84 ? -4.326 0.300 -6.565 1.00 80.88 84 ARG A O 1
ATOM 628 N N . LEU A 1 85 ? -3.773 -0.348 -4.472 1.00 81.19 85 LEU A N 1
ATOM 629 C CA . LEU A 1 85 ? -2.330 -0.393 -4.687 1.00 81.19 85 LEU A CA 1
ATOM 630 C C . LEU A 1 85 ? -1.968 -1.404 -5.777 1.00 81.19 85 LEU A C 1
ATOM 632 O O . LEU A 1 85 ? -1.302 -1.043 -6.744 1.00 81.19 85 LEU A O 1
ATOM 636 N N . ARG A 1 86 ? -2.473 -2.639 -5.681 1.00 83.56 86 ARG A N 1
ATOM 637 C CA . ARG A 1 86 ? -2.252 -3.673 -6.705 1.00 83.56 86 ARG A CA 1
ATOM 638 C C . ARG A 1 86 ? -2.752 -3.237 -8.079 1.00 83.56 86 ARG A C 1
ATOM 640 O O . ARG A 1 86 ? -2.047 -3.428 -9.060 1.00 83.56 86 ARG A O 1
ATOM 647 N N . LYS A 1 87 ? -3.923 -2.592 -8.159 1.00 82.44 87 LYS A N 1
ATOM 648 C CA . LYS A 1 87 ? -4.443 -2.047 -9.424 1.00 82.44 87 LYS A CA 1
ATOM 649 C C . LYS A 1 87 ? -3.539 -0.953 -10.002 1.00 82.44 87 LYS A C 1
ATOM 651 O O . LYS A 1 87 ? -3.370 -0.885 -11.214 1.00 82.44 87 LYS A O 1
ATOM 656 N N . ALA A 1 88 ? -2.970 -0.096 -9.153 1.00 79.44 88 ALA A N 1
ATOM 657 C CA . ALA A 1 88 ? -2.029 0.931 -9.586 1.00 79.44 88 ALA A CA 1
ATOM 658 C C . ALA A 1 88 ? -0.728 0.316 -10.121 1.00 79.44 88 ALA A C 1
ATOM 660 O O . ALA A 1 88 ? -0.297 0.700 -11.199 1.00 79.44 88 ALA A O 1
ATOM 661 N N . LEU A 1 89 ? -0.162 -0.667 -9.412 1.00 79.31 89 LEU A N 1
ATOM 662 C CA . LEU A 1 89 ? 1.039 -1.389 -9.847 1.00 79.31 89 LEU A CA 1
ATOM 663 C C . LEU A 1 89 ? 0.797 -2.182 -11.140 1.00 79.31 89 LEU A C 1
ATOM 665 O O . LEU A 1 89 ? 1.644 -2.176 -12.021 1.00 79.31 89 LEU A O 1
ATOM 669 N N . ALA A 1 90 ? -0.373 -2.805 -11.300 1.00 79.94 90 ALA A N 1
ATOM 670 C CA . ALA A 1 90 ? -0.731 -3.502 -12.536 1.00 79.94 90 ALA A CA 1
ATOM 671 C C . ALA A 1 90 ? -0.817 -2.553 -13.744 1.00 79.94 90 ALA A C 1
ATOM 673 O O . ALA A 1 90 ? -0.435 -2.936 -14.841 1.00 79.94 90 ALA A O 1
ATOM 674 N N . GLY A 1 91 ? -1.270 -1.310 -13.546 1.00 77.19 91 GLY A N 1
ATOM 675 C CA . GLY A 1 91 ? -1.280 -0.291 -14.602 1.00 77.19 91 GLY A CA 1
ATOM 676 C C . GLY A 1 91 ? 0.104 0.242 -14.984 1.00 77.19 91 GLY A C 1
ATOM 677 O O . GLY A 1 91 ? 0.208 0.933 -15.986 1.00 77.19 91 GLY A O 1
ATOM 678 N N . LEU A 1 92 ? 1.137 -0.055 -14.189 1.00 73.94 92 LEU A N 1
ATOM 679 C CA . LEU A 1 92 ? 2.541 0.242 -14.487 1.00 73.94 92 LEU A CA 1
ATOM 680 C C . LEU A 1 92 ? 3.229 -0.923 -15.231 1.00 73.94 92 LEU A C 1
ATOM 682 O O . LEU A 1 92 ? 4.266 -0.744 -15.851 1.00 73.94 92 LEU A O 1
ATOM 686 N N . ALA A 1 93 ? 2.667 -2.128 -15.179 1.00 66.06 93 ALA A N 1
ATOM 687 C CA . ALA A 1 93 ? 3.211 -3.284 -15.890 1.00 66.06 93 ALA A CA 1
ATOM 688 C C . ALA A 1 93 ? 2.759 -3.373 -17.363 1.00 66.06 93 ALA A C 1
ATOM 690 O O . ALA A 1 93 ? 3.103 -4.348 -18.029 1.00 66.06 93 ALA A O 1
ATOM 691 N N . ALA A 1 94 ? 1.925 -2.433 -17.824 1.00 51.09 94 ALA A N 1
ATOM 692 C CA . ALA A 1 94 ? 1.208 -2.477 -19.099 1.00 51.09 94 ALA A CA 1
ATOM 693 C C . ALA A 1 94 ? 1.799 -1.527 -20.144 1.00 51.09 94 ALA A C 1
ATOM 695 O O . ALA A 1 94 ? 2.245 -0.428 -19.748 1.00 51.09 94 ALA A O 1
#

Sequence (94 aa):
MNSVAHPCDRAEPFSVAVVDRVRAALAHRALTIDREIGLLLPCNVVVRADGPDVCLVQALDPQTMVEATVRSDLKPVADEAGTRLRKALAGLAA